Protein AF-A0A965PI79-F1 (afdb_monomer_lite)

pLDDT: mean 93.13, std 4.9, range [75.56, 98.12]

Sequence (77 aa):
MKAILEFDFEKDDYDRNRFEDAVNGTKWKESMNELDNWLRDRMKYAPDDMHEKTYEAFEECREKIREIIRENDLSLC

Radius of gyration: 18.23 Å; chains: 1; bounding box: 43×26×47 Å

Foldseek 3Di:
DDDDDDADPVPDCPSVVVVVCVVCVVVVLVVLLVLLVVLVCCLVVPDPPDDPVVNVVSVVVNVVSQVVCVVVVHDHD

Structure (mmCIF, N/CA/C/O backbone):
data_AF-A0A965PI79-F1
#
_entry.id   AF-A0A965PI79-F1
#
loop_
_atom_site.group_PDB
_atom_site.id
_atom_site.type_symbol
_atom_site.label_atom_id
_atom_site.label_alt_id
_atom_site.label_comp_id
_atom_site.label_asym_id
_atom_site.label_entity_id
_atom_site.label_seq_id
_atom_site.pdbx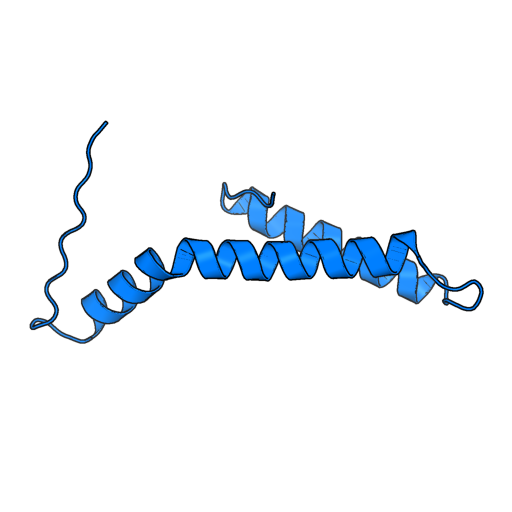_PDB_ins_code
_atom_site.Cartn_x
_atom_site.Cartn_y
_atom_site.Cartn_z
_atom_site.occupancy
_atom_site.B_iso_or_equiv
_atom_site.auth_seq_id
_atom_site.auth_comp_id
_atom_site.auth_asym_id
_atom_site.auth_atom_id
_atom_site.pdbx_PDB_model_num
ATOM 1 N N . MET A 1 1 ? 6.398 11.834 -22.171 1.00 75.81 1 MET A N 1
ATOM 2 C CA . MET A 1 1 ? 7.796 11.357 -22.080 1.00 75.81 1 MET A CA 1
ATOM 3 C C . MET A 1 1 ? 7.776 9.844 -22.277 1.00 75.81 1 MET A C 1
ATOM 5 O O . MET A 1 1 ? 6.824 9.232 -21.811 1.00 75.81 1 MET A O 1
ATOM 9 N N . LYS A 1 2 ? 8.731 9.256 -23.009 1.00 90.56 2 LYS A N 1
ATOM 10 C CA . LYS A 1 2 ? 8.804 7.802 -23.239 1.00 90.56 2 LYS A CA 1
ATOM 11 C C . LYS A 1 2 ? 10.082 7.276 -22.592 1.00 90.56 2 LYS A C 1
ATOM 13 O O . LYS A 1 2 ? 11.148 7.806 -22.880 1.00 90.56 2 LYS A O 1
ATOM 18 N N . ALA A 1 3 ? 9.953 6.257 -21.754 1.00 91.12 3 ALA A N 1
ATOM 19 C CA . ALA A 1 3 ? 11.066 5.510 -21.179 1.00 91.12 3 ALA A CA 1
ATOM 20 C C . ALA A 1 3 ? 10.896 4.026 -21.528 1.00 91.12 3 ALA A C 1
ATOM 22 O O . ALA A 1 3 ? 9.768 3.560 -21.696 1.00 91.12 3 ALA A O 1
ATOM 23 N N . ILE A 1 4 ? 12.010 3.312 -21.681 1.00 92.00 4 ILE A N 1
ATOM 24 C CA . ILE A 1 4 ? 12.053 1.864 -21.898 1.00 92.00 4 ILE A CA 1
ATOM 25 C C . ILE A 1 4 ? 12.953 1.291 -20.806 1.00 92.00 4 ILE A C 1
ATOM 27 O O . ILE A 1 4 ? 14.054 1.798 -20.602 1.00 92.00 4 ILE A O 1
ATOM 31 N N . LEU A 1 5 ? 12.462 0.267 -20.108 1.00 90.31 5 LEU A N 1
ATOM 32 C CA . LEU A 1 5 ? 13.270 -0.585 -19.242 1.00 90.31 5 LEU A CA 1
ATOM 33 C C . LEU A 1 5 ? 13.574 -1.864 -20.024 1.00 90.31 5 LEU A C 1
ATOM 35 O O . LEU A 1 5 ? 12.651 -2.511 -20.517 1.00 90.31 5 LEU A O 1
ATOM 39 N N . GLU A 1 6 ? 14.854 -2.183 -20.169 1.00 92.69 6 GLU A N 1
ATOM 40 C CA . GLU A 1 6 ? 15.342 -3.397 -20.822 1.00 92.69 6 GLU A CA 1
ATOM 41 C C . GLU A 1 6 ? 15.968 -4.297 -19.755 1.00 92.69 6 GLU A C 1
ATOM 43 O O . GLU A 1 6 ? 16.683 -3.804 -18.883 1.00 92.69 6 GLU A O 1
ATOM 48 N N . PHE A 1 7 ? 15.656 -5.590 -19.813 1.00 91.38 7 PHE A N 1
ATOM 49 C CA . PHE A 1 7 ? 16.107 -6.596 -18.854 1.00 91.38 7 PHE A CA 1
ATOM 50 C C . PHE A 1 7 ? 16.731 -7.769 -19.613 1.00 91.38 7 PHE A C 1
ATOM 52 O O . PHE A 1 7 ? 16.153 -8.244 -20.593 1.00 91.38 7 PHE A O 1
ATOM 59 N N . ASP A 1 8 ? 17.882 -8.241 -19.145 1.00 92.88 8 ASP A N 1
ATOM 60 C CA . ASP A 1 8 ? 18.625 -9.376 -19.686 1.00 92.88 8 ASP A CA 1
ATOM 61 C C . ASP A 1 8 ? 18.463 -10.595 -18.765 1.00 92.88 8 ASP A C 1
ATOM 63 O O . ASP A 1 8 ? 19.195 -10.790 -17.795 1.00 92.88 8 ASP A O 1
ATOM 67 N N . PHE A 1 9 ? 17.474 -11.439 -19.069 1.00 90.94 9 PHE A N 1
ATOM 68 C CA . PHE A 1 9 ? 17.151 -12.618 -18.254 1.00 90.94 9 PHE A CA 1
ATOM 69 C C . PHE A 1 9 ? 18.122 -13.792 -18.411 1.00 90.94 9 PHE A C 1
ATOM 71 O O . PHE A 1 9 ? 17.932 -14.813 -17.750 1.00 90.94 9 PHE A O 1
ATOM 78 N N . GLU A 1 10 ? 19.124 -13.692 -19.286 1.00 88.69 10 GLU A N 1
ATOM 79 C CA . GLU A 1 10 ? 20.138 -14.738 -19.455 1.00 88.69 10 GLU A CA 1
ATOM 80 C C . GLU A 1 10 ? 21.350 -14.521 -18.539 1.00 88.69 10 GLU A C 1
ATOM 82 O O . GLU A 1 10 ? 22.144 -15.443 -18.340 1.00 88.69 10 GLU A O 1
ATOM 87 N N . LYS A 1 11 ? 21.501 -13.316 -17.973 1.00 76.62 11 LYS A N 1
ATOM 88 C CA . LYS A 1 11 ? 22.721 -12.907 -17.270 1.00 76.62 11 LYS A CA 1
ATOM 89 C C . LYS A 1 11 ? 22.817 -13.381 -15.823 1.00 76.62 11 LYS A C 1
ATOM 91 O O . LYS A 1 11 ? 23.937 -13.545 -15.348 1.00 76.62 11 LYS A O 1
ATOM 96 N N . ASP A 1 12 ? 21.678 -13.611 -15.170 1.00 76.38 12 ASP A N 1
ATOM 97 C CA . ASP A 1 12 ? 21.467 -14.219 -13.846 1.00 76.38 12 ASP A CA 1
ATOM 98 C C . ASP A 1 12 ? 20.012 -13.932 -13.383 1.00 76.38 12 ASP A C 1
ATOM 100 O O . ASP A 1 12 ? 19.205 -13.352 -14.115 1.00 76.38 12 ASP A O 1
ATOM 104 N N . ASP A 1 13 ? 19.653 -14.332 -12.158 1.00 84.62 13 ASP A N 1
ATOM 105 C CA . ASP A 1 13 ? 18.324 -14.070 -11.582 1.00 84.62 13 ASP A CA 1
ATOM 106 C C . ASP A 1 13 ? 18.100 -12.597 -11.175 1.00 84.62 13 ASP A C 1
ATOM 108 O O . ASP A 1 13 ? 16.986 -12.226 -10.793 1.00 84.62 13 ASP A O 1
ATOM 112 N N . TYR A 1 14 ? 19.119 -11.730 -11.233 1.00 87.06 14 TYR A N 1
ATOM 113 C CA . TYR A 1 14 ? 19.007 -10.341 -10.777 1.00 87.06 14 TYR A CA 1
ATOM 114 C C . TYR A 1 14 ? 17.997 -9.549 -11.612 1.00 87.06 14 TYR A C 1
ATOM 116 O O . TYR A 1 14 ? 17.095 -8.907 -11.063 1.00 87.06 14 TYR A O 1
ATOM 124 N N . ASP A 1 15 ? 18.106 -9.639 -12.938 1.00 90.44 15 ASP A N 1
ATOM 125 C CA . ASP A 1 15 ? 17.225 -8.925 -13.863 1.00 90.44 15 ASP A CA 1
ATOM 126 C C . ASP A 1 15 ? 15.798 -9.483 -13.841 1.00 90.44 15 ASP A C 1
ATOM 128 O O . ASP A 1 15 ? 14.836 -8.722 -13.967 1.00 90.44 15 ASP A O 1
ATOM 132 N N . ARG A 1 16 ? 15.642 -10.789 -13.586 1.00 91.06 16 ARG A N 1
ATOM 133 C CA . ARG A 1 16 ? 14.329 -11.415 -13.377 1.00 91.06 16 ARG A CA 1
ATOM 134 C C . ARG A 1 16 ? 13.628 -10.838 -12.149 1.00 91.06 16 ARG A C 1
ATOM 136 O O . ARG A 1 16 ? 12.485 -10.404 -12.266 1.00 91.06 16 ARG A O 1
ATOM 143 N N . ASN A 1 17 ? 14.316 -10.770 -11.008 1.00 90.88 17 ASN A N 1
ATOM 144 C CA . ASN A 1 17 ? 13.745 -10.217 -9.775 1.00 90.88 17 ASN A CA 1
ATOM 145 C C . ASN A 1 17 ? 13.325 -8.750 -9.957 1.00 90.88 17 ASN A C 1
ATOM 147 O O . ASN A 1 17 ? 12.222 -8.360 -9.582 1.00 90.88 17 ASN A O 1
ATOM 151 N N . ARG A 1 18 ? 14.159 -7.939 -10.619 1.00 91.50 18 ARG A N 1
ATOM 152 C CA . ARG A 1 18 ? 13.830 -6.532 -10.899 1.00 91.50 18 ARG A CA 1
ATOM 153 C C . ARG A 1 18 ? 12.657 -6.364 -11.852 1.00 91.50 18 ARG A C 1
ATOM 155 O O . ARG A 1 18 ? 11.856 -5.445 -11.676 1.00 91.50 18 ARG A O 1
ATOM 162 N N . PHE A 1 19 ? 12.562 -7.220 -12.866 1.00 93.44 19 PHE A N 1
ATOM 163 C CA . PHE A 1 19 ? 11.404 -7.239 -13.748 1.00 93.44 19 PHE A CA 1
ATOM 164 C C . PHE A 1 19 ? 10.133 -7.560 -12.962 1.00 93.44 19 PHE A C 1
ATOM 166 O O . PHE A 1 19 ? 9.143 -6.845 -13.106 1.00 93.44 19 PHE A O 1
ATOM 173 N N . GLU A 1 20 ? 10.168 -8.584 -12.107 1.00 93.75 20 GLU A N 1
ATOM 174 C CA . GLU A 1 20 ? 9.034 -8.974 -11.268 1.00 93.75 20 GLU A CA 1
ATOM 175 C C . GLU A 1 20 ? 8.605 -7.849 -10.320 1.00 93.75 20 GLU A C 1
ATOM 177 O O . GLU A 1 20 ? 7.413 -7.540 -10.256 1.00 93.75 20 GLU A O 1
ATOM 182 N N . ASP A 1 21 ? 9.545 -7.176 -9.655 1.00 92.06 21 ASP A N 1
ATOM 183 C CA . ASP A 1 21 ? 9.255 -6.005 -8.819 1.00 92.06 21 ASP A CA 1
ATOM 184 C C . ASP A 1 21 ? 8.583 -4.885 -9.631 1.00 92.06 21 ASP A C 1
ATOM 186 O O . ASP A 1 21 ? 7.552 -4.337 -9.227 1.00 92.06 21 ASP A O 1
ATOM 190 N N . ALA A 1 22 ? 9.120 -4.577 -10.818 1.00 92.56 22 ALA A N 1
ATOM 191 C CA . ALA A 1 22 ? 8.609 -3.511 -11.675 1.00 92.56 22 ALA A CA 1
ATOM 192 C C . ALA A 1 22 ? 7.181 -3.787 -12.173 1.00 92.56 22 ALA A C 1
ATOM 194 O O . ALA A 1 22 ? 6.331 -2.894 -12.142 1.00 92.56 22 ALA A O 1
ATOM 195 N N . VAL A 1 23 ? 6.887 -5.016 -12.615 1.00 93.94 23 VAL A N 1
ATOM 196 C CA . VAL A 1 23 ? 5.555 -5.367 -13.144 1.00 93.94 23 VAL A CA 1
ATOM 197 C C . VAL A 1 23 ? 4.522 -5.618 -12.047 1.00 93.94 23 VAL A C 1
ATOM 199 O O . VAL A 1 23 ? 3.322 -5.502 -12.300 1.00 93.94 23 VAL A O 1
ATOM 202 N N . ASN A 1 24 ? 4.955 -5.935 -10.824 1.00 95.56 24 ASN A N 1
ATOM 203 C CA . ASN A 1 24 ? 4.058 -6.137 -9.687 1.00 95.56 24 ASN A CA 1
ATOM 204 C C . ASN A 1 24 ? 3.796 -4.859 -8.875 1.00 95.56 24 ASN A C 1
ATOM 206 O O . ASN A 1 24 ? 2.995 -4.907 -7.940 1.00 95.56 24 ASN A O 1
ATOM 210 N N . GLY A 1 25 ? 4.374 -3.711 -9.244 1.00 92.00 25 GLY A N 1
ATOM 211 C CA . GLY A 1 25 ? 4.173 -2.441 -8.534 1.00 92.00 25 GLY A CA 1
ATOM 212 C C . GLY A 1 25 ? 2.697 -2.052 -8.356 1.00 92.00 25 GLY A C 1
ATOM 213 O O . GLY A 1 25 ? 2.292 -1.630 -7.273 1.00 92.00 25 GLY A O 1
ATOM 214 N N . THR A 1 26 ? 1.854 -2.268 -9.374 1.00 91.94 26 THR A N 1
ATOM 215 C CA . THR A 1 26 ? 0.402 -2.026 -9.258 1.00 91.94 26 THR A CA 1
ATOM 216 C C . THR A 1 26 ? -0.258 -2.961 -8.249 1.00 91.94 26 THR A C 1
ATOM 218 O O . THR A 1 26 ? -1.057 -2.495 -7.444 1.00 91.94 26 THR A O 1
ATOM 221 N N . LYS A 1 27 ? 0.107 -4.249 -8.236 1.00 95.38 27 LYS A N 1
ATOM 222 C CA . LYS A 1 27 ? -0.446 -5.213 -7.272 1.00 95.38 27 LYS A CA 1
ATOM 223 C C . LYS A 1 27 ? -0.060 -4.835 -5.846 1.00 95.38 27 LYS A C 1
ATOM 225 O O . LYS A 1 27 ? -0.912 -4.830 -4.970 1.00 95.38 27 LYS A O 1
ATOM 230 N N . TRP A 1 28 ? 1.196 -4.440 -5.632 1.00 94.50 28 TRP A N 1
ATOM 231 C CA . TRP A 1 28 ? 1.666 -3.925 -4.344 1.00 94.50 28 TRP A CA 1
ATOM 232 C C . TRP A 1 28 ? 0.860 -2.708 -3.886 1.00 94.50 28 TRP A C 1
ATOM 234 O O . TRP A 1 28 ? 0.402 -2.660 -2.743 1.00 94.50 28 TRP A O 1
ATOM 244 N N . LYS A 1 29 ? 0.634 -1.747 -4.790 1.00 93.56 29 LYS A N 1
ATOM 245 C CA . LYS A 1 29 ? -0.205 -0.577 -4.514 1.00 93.56 29 LYS A CA 1
ATOM 246 C C . LYS A 1 29 ? -1.627 -0.986 -4.119 1.00 93.56 29 LYS A C 1
ATOM 248 O O . LYS A 1 29 ? -2.159 -0.470 -3.140 1.00 93.56 29 LYS A O 1
ATOM 253 N N . GLU A 1 30 ? -2.244 -1.898 -4.864 1.00 95.25 30 GLU A N 1
ATOM 254 C CA . GLU A 1 30 ? -3.597 -2.385 -4.582 1.00 95.25 30 GLU A CA 1
ATOM 255 C C . GLU A 1 30 ? -3.680 -3.110 -3.236 1.00 95.25 30 GLU A C 1
ATOM 257 O O . GLU A 1 30 ? -4.582 -2.817 -2.456 1.00 95.25 30 GLU A O 1
ATOM 262 N N . SER A 1 31 ? -2.708 -3.962 -2.905 1.00 96.44 31 SER A N 1
ATOM 263 C CA . SER A 1 31 ? -2.651 -4.639 -1.605 1.00 96.44 31 SER A CA 1
ATOM 264 C C . SER A 1 31 ? -2.525 -3.656 -0.435 1.00 96.44 31 SER A C 1
ATOM 266 O O . SER A 1 31 ? -3.177 -3.833 0.593 1.00 96.44 31 SER A O 1
ATOM 268 N N . MET A 1 32 ? -1.731 -2.589 -0.579 1.00 96.56 32 MET A N 1
ATOM 269 C CA . MET A 1 32 ? -1.631 -1.549 0.455 1.00 96.56 32 MET A CA 1
ATOM 270 C C . MET A 1 32 ? -2.909 -0.705 0.560 1.00 96.56 32 MET A C 1
ATOM 272 O O . MET A 1 32 ? -3.316 -0.349 1.665 1.00 96.56 32 MET A O 1
ATOM 276 N N . ASN A 1 33 ? -3.579 -0.426 -0.563 1.00 96.31 33 ASN A N 1
ATOM 277 C CA . ASN A 1 33 ? -4.888 0.230 -0.557 1.00 96.31 33 ASN A CA 1
ATOM 278 C C . ASN A 1 33 ? -5.949 -0.630 0.140 1.00 96.31 33 ASN A C 1
ATOM 280 O O . ASN A 1 33 ? -6.786 -0.104 0.869 1.00 96.31 33 ASN A O 1
ATOM 284 N N . GLU A 1 34 ? -5.940 -1.944 -0.082 1.00 97.69 34 GLU A N 1
ATOM 285 C CA . GLU A 1 34 ? -6.852 -2.869 0.591 1.00 97.69 34 GLU A CA 1
ATOM 286 C C . GLU A 1 34 ? -6.637 -2.841 2.109 1.00 97.69 34 GLU A C 1
ATOM 288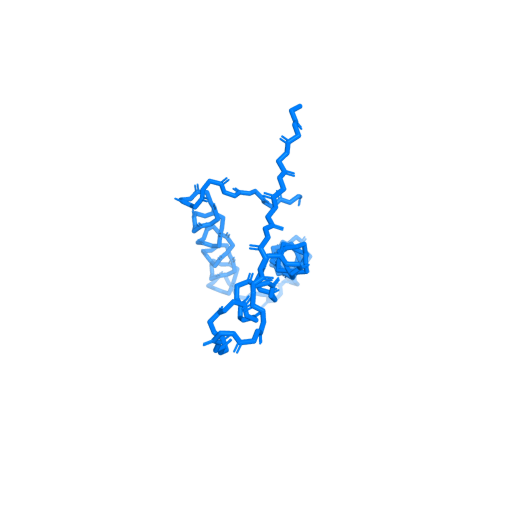 O O . GLU A 1 34 ? -7.606 -2.734 2.861 1.00 97.69 34 GLU A O 1
ATOM 293 N N . LEU A 1 35 ? -5.379 -2.819 2.561 1.00 97.25 35 LEU A N 1
ATOM 294 C CA . LEU A 1 35 ? -5.043 -2.700 3.979 1.00 97.25 35 LEU A CA 1
ATOM 295 C C . LEU A 1 35 ? -5.478 -1.353 4.589 1.00 97.25 35 LEU A C 1
ATOM 297 O O . LEU A 1 35 ? -6.084 -1.351 5.662 1.00 97.25 35 LEU A O 1
ATOM 301 N N . ASP A 1 36 ? -5.229 -0.216 3.922 1.00 97.00 36 ASP A N 1
ATOM 302 C CA . ASP A 1 36 ? -5.690 1.102 4.408 1.00 97.00 36 ASP A CA 1
ATOM 303 C C . ASP A 1 36 ? -7.218 1.163 4.506 1.00 97.00 36 ASP A C 1
ATOM 305 O O . ASP A 1 36 ? -7.762 1.660 5.496 1.00 97.00 36 ASP A O 1
ATOM 309 N N . ASN A 1 37 ? -7.919 0.626 3.502 1.00 96.19 37 AS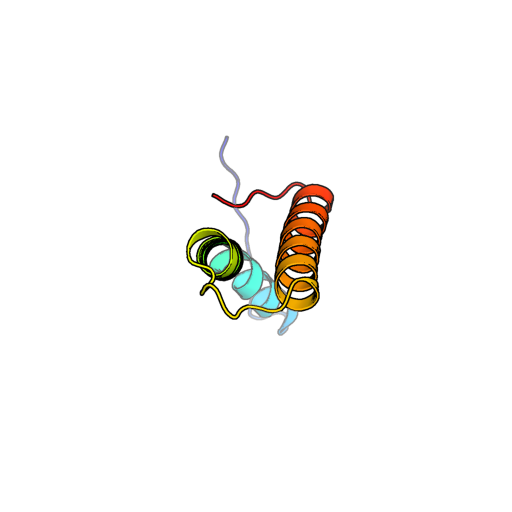N A N 1
ATOM 310 C CA . ASN A 1 37 ? -9.377 0.574 3.497 1.00 96.19 37 ASN A CA 1
ATOM 311 C C . ASN A 1 37 ? -9.911 -0.340 4.599 1.00 96.19 37 ASN A C 1
ATOM 313 O O . ASN A 1 37 ? -10.849 0.043 5.294 1.00 96.19 37 ASN A O 1
ATOM 317 N N . TRP A 1 38 ? -9.289 -1.500 4.812 1.00 97.38 38 TRP A N 1
ATOM 318 C CA . TRP A 1 38 ? -9.667 -2.405 5.891 1.00 97.38 38 TRP A CA 1
ATOM 319 C C . TRP A 1 38 ? -9.525 -1.734 7.262 1.00 97.38 38 TRP A C 1
ATOM 321 O O . TRP A 1 38 ? -10.467 -1.768 8.053 1.00 97.38 38 TRP A O 1
ATOM 331 N N . LEU A 1 39 ? -8.400 -1.057 7.528 1.00 96.88 39 LEU A N 1
ATOM 332 C CA . LEU A 1 39 ? -8.193 -0.302 8.772 1.00 96.88 39 LEU A CA 1
ATOM 333 C C . LEU A 1 39 ? -9.242 0.805 8.934 1.00 96.88 39 LEU A C 1
ATOM 335 O O . LEU A 1 39 ? -9.858 0.934 9.992 1.00 96.88 39 LEU A O 1
ATOM 339 N N . ARG A 1 40 ? -9.508 1.564 7.864 1.00 95.56 40 ARG A N 1
ATOM 340 C CA . ARG A 1 40 ? -10.542 2.606 7.860 1.00 95.56 40 ARG A CA 1
ATOM 341 C C . ARG A 1 40 ? -11.922 2.044 8.191 1.00 95.56 40 ARG A C 1
ATOM 343 O O . ARG A 1 40 ? -12.651 2.659 8.964 1.00 95.56 40 ARG A O 1
ATOM 350 N N . ASP A 1 41 ? -12.294 0.913 7.606 1.00 96.25 41 ASP A N 1
ATOM 351 C CA . ASP A 1 41 ? -13.614 0.317 7.798 1.00 96.25 41 ASP A CA 1
ATOM 352 C C . ASP A 1 41 ? -13.779 -0.228 9.222 1.00 96.25 41 ASP A C 1
ATOM 354 O O . ASP A 1 41 ? -14.850 -0.070 9.811 1.00 96.25 41 ASP A O 1
ATOM 358 N N . ARG A 1 42 ? -12.708 -0.775 9.819 1.00 94.81 42 ARG A N 1
ATOM 359 C CA . ARG A 1 42 ? -12.692 -1.189 11.232 1.00 94.81 42 ARG A CA 1
ATOM 360 C C . ARG A 1 42 ? -12.912 -0.032 12.200 1.00 94.81 42 ARG A C 1
ATOM 362 O O . ARG A 1 42 ? -13.554 -0.242 13.221 1.00 94.81 42 ARG A O 1
ATOM 369 N N . MET A 1 43 ? -12.417 1.160 11.873 1.00 94.06 43 MET A N 1
ATOM 370 C CA . MET A 1 43 ? -12.627 2.369 12.676 1.00 94.06 43 MET A CA 1
ATOM 371 C C . MET A 1 43 ? -14.008 2.991 12.429 1.00 94.06 43 MET A C 1
ATOM 373 O O . MET A 1 43 ? -14.708 3.356 13.367 1.00 94.06 43 MET A O 1
ATOM 377 N N . LYS A 1 44 ? -14.423 3.109 11.162 1.00 94.19 44 LYS A N 1
ATOM 378 C CA . LYS A 1 44 ? -15.670 3.786 10.770 1.00 94.19 44 LYS A CA 1
ATOM 379 C C . LYS A 1 44 ? -16.923 3.024 11.200 1.00 94.19 44 LYS A C 1
ATOM 381 O O . LYS A 1 44 ? -17.932 3.645 11.518 1.00 94.19 44 LYS A O 1
ATOM 386 N N . TYR A 1 45 ? -16.864 1.697 11.164 1.00 93.44 45 TYR A N 1
ATOM 387 C CA . TYR A 1 45 ? -17.955 0.810 11.562 1.00 93.44 45 TYR A CA 1
ATOM 388 C C . TYR A 1 45 ? -17.560 -0.007 12.798 1.00 93.44 45 TYR A C 1
ATOM 390 O O . TYR A 1 45 ? -17.889 -1.191 12.896 1.00 93.44 45 TYR A O 1
ATOM 398 N N . ALA A 1 46 ? -16.803 0.613 13.712 1.00 90.56 46 ALA A N 1
ATOM 399 C CA . ALA A 1 46 ? -16.430 -0.003 14.976 1.00 90.56 46 ALA A CA 1
ATOM 400 C C . ALA A 1 46 ? -17.698 -0.372 15.769 1.00 90.56 46 ALA A C 1
ATOM 402 O O . ALA A 1 46 ? -18.599 0.463 15.877 1.00 90.56 46 ALA A O 1
ATOM 403 N N . PRO A 1 47 ? -17.805 -1.605 16.294 1.00 90.75 47 PRO A N 1
ATOM 404 C CA . PRO A 1 47 ? -18.918 -1.965 17.155 1.00 90.75 47 PRO A CA 1
ATOM 405 C C . PRO A 1 47 ? -18.810 -1.228 18.496 1.00 90.75 47 PRO A C 1
ATOM 407 O O . PRO A 1 47 ? -17.712 -0.888 18.940 1.00 90.75 47 PRO A O 1
ATOM 410 N N . ASP A 1 48 ? -19.951 -1.016 19.153 1.00 89.06 48 ASP A N 1
ATOM 411 C CA . ASP A 1 48 ? -20.040 -0.261 20.413 1.00 89.06 48 ASP A CA 1
ATOM 412 C C . ASP A 1 48 ? -19.220 -0.883 21.562 1.00 89.06 48 ASP A C 1
ATOM 414 O O . ASP A 1 48 ? -18.905 -0.209 22.540 1.00 89.06 48 ASP A O 1
ATOM 418 N N . ASP A 1 49 ? -18.877 -2.170 21.458 1.00 92.44 49 ASP A N 1
ATOM 419 C CA . ASP A 1 49 ? -18.064 -2.913 22.423 1.00 92.44 49 ASP A CA 1
ATOM 420 C C . ASP A 1 49 ? -16.558 -2.908 22.100 1.00 92.44 49 ASP A C 1
ATOM 422 O O . ASP A 1 49 ? -15.771 -3.526 22.825 1.00 92.44 49 ASP A O 1
ATOM 426 N N . MET A 1 50 ? -16.126 -2.210 21.042 1.00 92.19 50 MET A N 1
ATOM 427 C CA . MET A 1 50 ? -14.707 -2.079 20.726 1.00 92.19 50 MET A CA 1
ATOM 428 C C . MET A 1 50 ? -13.985 -1.323 21.847 1.00 92.19 50 MET A C 1
ATOM 430 O O . MET A 1 50 ? -14.323 -0.195 22.197 1.00 92.19 50 MET A O 1
ATOM 434 N N . HIS A 1 51 ? -12.929 -1.937 22.381 1.00 94.38 51 HIS A N 1
ATOM 435 C CA . HIS A 1 51 ? -12.079 -1.291 23.372 1.00 94.38 51 HIS A CA 1
ATOM 436 C C . HIS A 1 51 ? -11.327 -0.103 22.746 1.00 94.38 51 HIS A C 1
ATOM 438 O O . HIS A 1 51 ? -10.737 -0.240 21.678 1.00 94.38 51 HIS A O 1
ATOM 444 N N . GLU A 1 52 ? -11.251 1.027 23.455 1.00 93.56 52 GLU A N 1
ATOM 445 C CA . GLU A 1 52 ? -10.565 2.261 23.023 1.00 93.56 52 GLU A CA 1
ATOM 446 C C . GLU A 1 52 ? -9.144 2.001 22.492 1.00 93.56 52 GLU A C 1
ATOM 448 O O . GLU A 1 52 ? -8.847 2.291 21.342 1.00 93.56 52 GLU A O 1
ATOM 453 N N . LYS A 1 53 ? -8.306 1.302 23.267 1.00 95.88 53 LYS A N 1
ATOM 454 C CA . LYS A 1 53 ? -6.969 0.854 22.826 1.00 95.88 53 LYS A CA 1
ATOM 455 C C . LYS A 1 53 ? -6.927 0.083 21.501 1.00 95.88 53 LYS A C 1
ATOM 457 O O . LYS A 1 53 ? -5.907 0.100 20.822 1.00 95.88 53 LYS A O 1
ATOM 462 N N . THR A 1 54 ? -7.982 -0.650 21.141 1.00 96.06 54 THR A N 1
ATOM 463 C CA . THR A 1 54 ? -8.048 -1.334 19.840 1.00 96.06 54 THR A CA 1
ATOM 464 C C . THR A 1 54 ? -8.275 -0.334 18.713 1.00 96.06 54 THR A C 1
ATOM 466 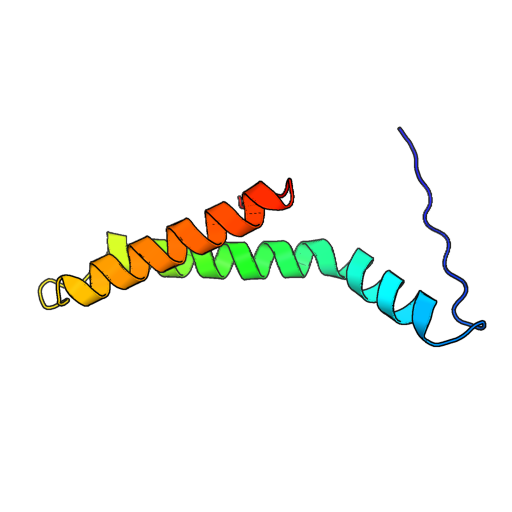O O . THR A 1 54 ? -7.642 -0.454 17.667 1.00 96.06 54 THR A O 1
ATOM 469 N N . TYR A 1 55 ? -9.130 0.664 18.939 1.00 95.75 55 TYR A N 1
ATOM 470 C CA . TYR A 1 55 ? -9.324 1.766 18.004 1.00 95.75 55 TYR A CA 1
ATOM 471 C C . TYR A 1 55 ? -8.022 2.560 17.812 1.00 95.75 55 TYR A C 1
ATOM 473 O O . TYR A 1 55 ? -7.592 2.744 16.675 1.00 95.75 55 TYR A O 1
ATOM 481 N N . GLU A 1 56 ? -7.360 2.944 18.911 1.00 96.69 56 GLU A N 1
ATOM 482 C CA . GLU A 1 56 ? -6.072 3.658 18.894 1.00 96.69 56 GLU A CA 1
ATOM 483 C C . GLU A 1 56 ? -5.010 2.876 18.110 1.00 96.69 56 GLU A C 1
ATOM 485 O O . GLU A 1 56 ? -4.354 3.426 17.231 1.00 96.69 56 GLU A O 1
ATOM 490 N N . ALA A 1 57 ? -4.892 1.565 18.347 1.00 97.44 57 ALA A N 1
ATOM 491 C CA . ALA A 1 57 ? -3.944 0.727 17.618 1.00 97.44 57 ALA A CA 1
ATOM 492 C C . ALA A 1 57 ? -4.227 0.687 16.103 1.00 97.44 57 ALA A C 1
ATOM 494 O O . ALA A 1 57 ? -3.292 0.706 15.302 1.00 97.44 57 ALA A O 1
ATOM 495 N N . PHE A 1 58 ? -5.497 0.641 15.681 1.00 97.38 58 PHE A N 1
ATOM 496 C CA . PHE A 1 58 ? -5.840 0.703 14.256 1.00 9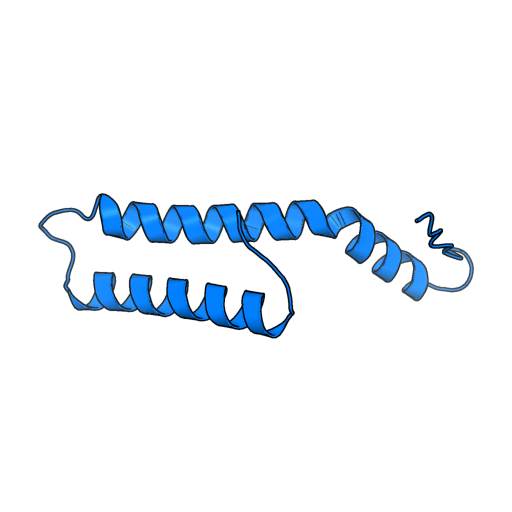7.38 58 PHE A CA 1
ATOM 497 C C . PHE A 1 58 ? -5.515 2.061 13.637 1.00 97.38 58 PHE A C 1
ATOM 499 O O . PHE A 1 58 ? -5.006 2.105 12.514 1.00 97.38 58 PHE A O 1
ATOM 506 N N . GLU A 1 59 ? -5.774 3.146 14.364 1.00 97.00 59 GLU A N 1
ATOM 507 C CA . GLU A 1 59 ? -5.421 4.498 13.939 1.00 97.00 59 GLU A CA 1
ATOM 508 C C . GLU A 1 59 ? -3.902 4.650 13.775 1.00 97.00 59 GLU A C 1
ATOM 510 O O . GLU A 1 59 ? -3.439 5.053 12.706 1.00 97.00 59 GLU A O 1
ATOM 515 N N . GLU A 1 60 ? -3.119 4.226 14.771 1.00 98.12 60 GLU A N 1
ATOM 516 C CA . GLU A 1 60 ? -1.653 4.258 14.732 1.00 98.12 60 GLU A CA 1
ATOM 517 C C . GLU A 1 60 ? -1.086 3.429 13.574 1.00 98.12 60 GLU A C 1
ATOM 519 O O . GLU A 1 60 ? -0.220 3.903 12.833 1.00 98.12 60 GLU A O 1
ATOM 524 N N . CYS A 1 61 ? -1.586 2.206 13.362 1.00 97.75 61 CYS A N 1
ATOM 525 C CA . CYS A 1 61 ? -1.161 1.378 12.233 1.00 97.75 61 CYS A CA 1
ATOM 526 C C . CYS A 1 61 ? -1.441 2.063 10.891 1.00 97.75 61 CYS A C 1
ATOM 528 O O . CYS A 1 61 ? -0.594 2.040 9.994 1.00 97.75 61 CYS A O 1
ATOM 530 N N . ARG A 1 62 ? -2.618 2.679 10.746 1.00 97.06 62 ARG A N 1
ATOM 531 C CA . ARG A 1 62 ? -3.017 3.347 9.507 1.00 97.06 62 ARG A CA 1
ATOM 532 C C . ARG A 1 62 ? -2.150 4.568 9.219 1.00 97.06 62 ARG A C 1
ATOM 534 O O . ARG A 1 62 ? -1.674 4.724 8.094 1.00 97.06 62 ARG A O 1
ATOM 541 N N . GLU A 1 63 ? -1.898 5.396 10.227 1.00 97.25 63 GLU A N 1
ATOM 542 C CA . GLU A 1 63 ? -0.994 6.537 10.093 1.00 97.25 63 GLU A CA 1
ATOM 543 C C . GLU A 1 63 ? 0.434 6.087 9.781 1.00 97.25 63 GLU A C 1
ATOM 545 O O . GLU A 1 63 ? 1.068 6.658 8.890 1.00 97.25 63 GLU A O 1
ATOM 550 N N . LYS A 1 64 ? 0.915 5.003 10.404 1.00 97.75 64 LYS A N 1
ATOM 551 C CA . LYS A 1 64 ? 2.262 4.489 10.137 1.00 97.75 64 LYS A CA 1
ATOM 552 C C . LYS A 1 64 ? 2.426 3.984 8.704 1.00 97.75 64 LYS A C 1
ATOM 554 O O . LYS A 1 64 ? 3.435 4.277 8.067 1.00 97.75 64 LYS A O 1
ATOM 559 N N . ILE A 1 65 ? 1.431 3.277 8.163 1.00 96.50 65 ILE A N 1
ATOM 560 C CA . ILE A 1 65 ? 1.439 2.848 6.754 1.00 96.50 65 ILE A CA 1
ATOM 561 C C . ILE A 1 65 ? 1.502 4.069 5.828 1.00 96.50 65 ILE A C 1
ATOM 563 O O . ILE A 1 65 ? 2.299 4.102 4.892 1.00 96.50 65 ILE A O 1
ATOM 567 N N . ARG A 1 66 ? 0.699 5.102 6.100 1.00 95.81 66 ARG A N 1
ATOM 568 C CA . ARG A 1 66 ? 0.661 6.336 5.297 1.00 95.81 66 ARG A CA 1
ATOM 569 C C . ARG A 1 66 ? 1.937 7.162 5.405 1.00 95.81 66 ARG A C 1
ATOM 571 O O . ARG A 1 66 ? 2.309 7.829 4.444 1.00 95.81 66 ARG A O 1
ATOM 578 N N . GLU A 1 67 ? 2.590 7.167 6.560 1.00 97.25 67 GLU A N 1
ATOM 579 C CA . GLU A 1 67 ? 3.919 7.751 6.746 1.00 97.25 67 GLU A CA 1
ATOM 580 C C . GLU A 1 67 ? 4.945 7.032 5.867 1.00 97.25 67 GLU A C 1
ATOM 582 O O . GLU A 1 67 ? 5.525 7.674 4.998 1.00 97.25 67 GLU A O 1
ATOM 587 N N . ILE A 1 68 ? 5.070 5.705 5.990 1.00 96.94 68 ILE A N 1
ATOM 588 C CA . ILE A 1 68 ? 6.029 4.898 5.215 1.00 96.94 68 ILE A CA 1
ATOM 589 C C . ILE A 1 68 ? 5.829 5.093 3.705 1.00 96.94 68 ILE A C 1
ATOM 591 O O . ILE A 1 68 ? 6.792 5.270 2.961 1.00 96.94 68 ILE A O 1
ATOM 595 N N . ILE A 1 69 ? 4.577 5.089 3.236 1.00 96.00 69 ILE A N 1
ATOM 596 C CA . ILE A 1 69 ? 4.259 5.312 1.819 1.00 96.00 69 ILE A CA 1
ATOM 597 C C . ILE A 1 69 ? 4.705 6.710 1.364 1.00 96.00 69 ILE A C 1
ATOM 599 O O . ILE A 1 69 ? 5.320 6.834 0.305 1.00 96.00 69 ILE A O 1
ATOM 603 N N . ARG 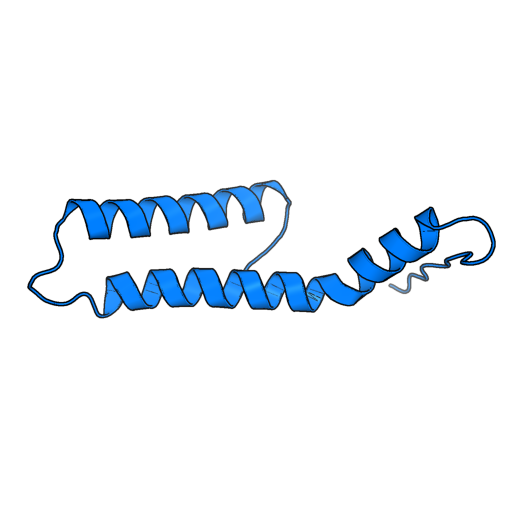A 1 70 ? 4.443 7.753 2.163 1.00 95.88 70 ARG A N 1
ATOM 604 C CA . ARG A 1 70 ? 4.854 9.130 1.843 1.00 95.88 70 ARG A CA 1
ATOM 605 C C . ARG A 1 70 ? 6.368 9.316 1.867 1.00 95.88 70 ARG A C 1
ATOM 607 O O . ARG A 1 70 ? 6.884 10.016 1.007 1.00 95.88 70 ARG A O 1
ATOM 614 N N . GLU A 1 71 ? 7.072 8.693 2.811 1.00 97.62 71 GLU A N 1
ATOM 615 C CA . GLU A 1 71 ? 8.541 8.734 2.900 1.00 97.62 71 GLU A CA 1
ATOM 616 C C . GLU A 1 71 ? 9.231 8.124 1.672 1.00 97.62 71 GLU A C 1
ATOM 618 O O . GLU A 1 71 ? 10.375 8.458 1.382 1.00 97.62 71 GLU A O 1
ATOM 623 N N . ASN A 1 72 ? 8.532 7.253 0.938 1.00 95.25 72 ASN A N 1
ATOM 624 C CA . ASN A 1 72 ? 9.009 6.650 -0.307 1.00 95.25 72 ASN A CA 1
ATOM 625 C C . ASN A 1 72 ? 8.475 7.363 -1.567 1.00 95.25 72 ASN A C 1
ATOM 627 O O . ASN A 1 72 ? 8.545 6.797 -2.655 1.00 95.25 72 ASN A O 1
ATOM 631 N N . ASP A 1 73 ? 7.910 8.570 -1.435 1.00 95.31 73 ASP A N 1
ATOM 632 C CA . ASP A 1 73 ? 7.298 9.344 -2.529 1.00 95.31 73 ASP A CA 1
ATOM 633 C C . ASP A 1 73 ? 6.169 8.594 -3.270 1.00 95.31 73 ASP A C 1
ATOM 635 O O . ASP A 1 73 ? 5.871 8.842 -4.444 1.00 95.31 73 ASP A O 1
ATOM 639 N N . LEU A 1 74 ? 5.507 7.663 -2.579 1.00 93.75 74 LEU A N 1
ATOM 640 C CA . LEU A 1 74 ? 4.384 6.888 -3.095 1.00 93.75 74 LEU A CA 1
ATOM 641 C C . LEU A 1 74 ? 3.050 7.457 -2.589 1.00 93.75 74 LEU A C 1
ATOM 643 O O . LEU A 1 74 ? 2.981 8.286 -1.682 1.00 93.75 74 LEU A O 1
ATOM 647 N N . SER A 1 75 ? 1.950 7.001 -3.191 1.00 90.81 75 SER A N 1
ATOM 648 C CA . SER A 1 75 ? 0.595 7.373 -2.772 1.00 90.81 75 SER A CA 1
ATOM 649 C C . SER A 1 75 ? -0.355 6.179 -2.791 1.00 90.81 75 SER A C 1
ATOM 651 O O . SER A 1 75 ? -0.349 5.364 -3.720 1.00 90.81 75 SER A O 1
ATOM 653 N N . LEU A 1 76 ? -1.194 6.110 -1.757 1.00 88.75 76 LEU A N 1
ATOM 654 C CA . LEU A 1 76 ? -2.391 5.273 -1.728 1.00 88.75 76 LEU A CA 1
ATOM 655 C C . LEU A 1 76 ? -3.553 6.035 -2.383 1.00 88.75 76 LEU A C 1
ATOM 657 O O . LEU A 1 76 ? -3.537 7.268 -2.421 1.00 88.75 76 LEU A O 1
ATOM 661 N N . CYS A 1 77 ? -4.513 5.304 -2.951 1.00 75.56 77 CYS A N 1
ATOM 662 C CA . CYS A 1 77 ? -5.705 5.881 -3.583 1.00 75.56 77 CYS A CA 1
ATOM 663 C C . CYS A 1 77 ? -6.849 6.074 -2.588 1.00 75.56 77 CYS A C 1
ATOM 665 O O . CYS A 1 77 ? -7.037 5.194 -1.720 1.00 75.56 77 CYS A O 1
#

Secondary structure (DSSP, 8-state):
--------TTS-HHHHHHHHHHHHHHHHHHHHHHHHHHHHHHHHT--TT--HHHHHHHHHHHHHHHHHHHHTT----